Protein AF-A0A9X2XMS0-F1 (afdb_monomer)

pLDDT: mean 87.45, std 8.33, range [48.34, 95.62]

Structure (mmCIF, N/CA/C/O backbone):
data_AF-A0A9X2XMS0-F1
#
_entry.id   AF-A0A9X2XMS0-F1
#
loop_
_atom_site.group_PDB
_atom_site.id
_atom_site.type_symbol
_atom_site.label_atom_id
_atom_site.label_alt_id
_atom_site.label_comp_id
_atom_site.label_asym_id
_atom_site.label_entity_id
_atom_site.label_seq_id
_atom_site.pdbx_PDB_ins_code
_atom_site.Cartn_x
_atom_site.Cartn_y
_atom_site.Cartn_z
_atom_site.occupancy
_atom_site.B_iso_or_equiv
_atom_site.auth_seq_id
_atom_site.auth_comp_id
_atom_site.auth_asym_id
_atom_site.auth_atom_id
_atom_site.pdbx_PDB_model_num
ATOM 1 N N . MET A 1 1 ? -26.230 6.282 24.670 1.00 48.34 1 MET A N 1
ATOM 2 C CA . MET A 1 1 ? -25.052 5.905 23.852 1.00 48.34 1 MET A CA 1
ATOM 3 C C . MET A 1 1 ? -24.835 4.415 24.044 1.00 48.34 1 MET A C 1
ATOM 5 O O . MET A 1 1 ? -24.592 4.009 25.170 1.00 48.34 1 MET A O 1
ATOM 9 N N . THR A 1 2 ? -25.007 3.590 23.013 1.00 59.28 2 THR A N 1
ATOM 10 C CA . THR A 1 2 ? -24.763 2.143 23.118 1.00 59.28 2 THR A CA 1
ATOM 11 C C . THR A 1 2 ? -23.274 1.898 23.343 1.00 59.28 2 THR A C 1
ATOM 13 O O . THR A 1 2 ? -22.456 2.237 22.486 1.00 59.28 2 THR A O 1
ATOM 16 N N . VAL A 1 3 ? -22.920 1.346 24.502 1.00 75.50 3 VAL A N 1
ATOM 17 C CA . VAL A 1 3 ? -21.554 0.905 24.791 1.00 75.50 3 VAL A CA 1
ATOM 18 C C . VAL A 1 3 ? -2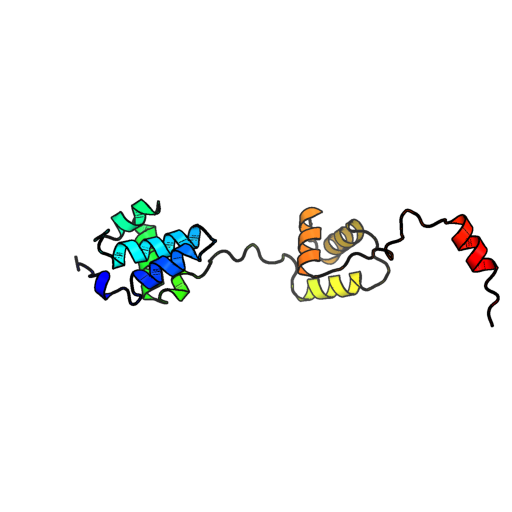1.310 -0.354 23.965 1.00 75.50 3 VAL A C 1
ATOM 20 O O . VAL A 1 3 ? -21.980 -1.365 24.154 1.00 75.50 3 VAL A O 1
ATOM 23 N N . ILE A 1 4 ? -20.411 -0.270 22.987 1.00 83.25 4 ILE A N 1
ATOM 24 C CA . ILE A 1 4 ? -20.037 -1.420 22.161 1.00 83.25 4 ILE A CA 1
ATOM 25 C C . ILE A 1 4 ? -19.011 -2.238 22.940 1.00 83.25 4 ILE A C 1
ATOM 27 O O . ILE A 1 4 ? -17.959 -1.719 23.307 1.00 83.25 4 ILE A O 1
ATOM 31 N N . ASP A 1 5 ? -19.298 -3.521 23.144 1.00 88.31 5 ASP A N 1
ATOM 32 C CA . ASP A 1 5 ? -18.325 -4.485 23.650 1.00 88.31 5 ASP A CA 1
ATOM 33 C C . ASP A 1 5 ? -17.389 -4.916 22.506 1.00 88.31 5 ASP A C 1
ATOM 35 O O . ASP A 1 5 ? -17.703 -5.802 21.703 1.00 88.31 5 ASP A O 1
ATOM 39 N N . TYR A 1 6 ? -16.233 -4.255 22.406 1.00 88.06 6 TYR A N 1
ATOM 40 C CA . TYR A 1 6 ? -15.234 -4.549 21.375 1.00 88.06 6 TYR A CA 1
ATOM 41 C C . TYR A 1 6 ? -14.602 -5.934 21.528 1.00 88.06 6 TYR A C 1
ATOM 43 O O . TYR A 1 6 ? -14.198 -6.523 20.522 1.00 88.06 6 TYR A O 1
ATOM 51 N N . HIS A 1 7 ? -14.561 -6.484 22.745 1.00 87.00 7 HIS A N 1
ATOM 52 C CA . HIS A 1 7 ? -14.034 -7.823 22.977 1.00 87.00 7 HIS A CA 1
ATOM 53 C C . HIS A 1 7 ? -14.898 -8.871 22.264 1.00 87.00 7 HIS A C 1
ATOM 55 O O . HIS A 1 7 ? -14.359 -9.792 21.649 1.00 87.00 7 HIS A O 1
ATOM 61 N N . LYS A 1 8 ? -16.228 -8.716 22.268 1.00 88.44 8 LYS A N 1
ATOM 62 C CA . LYS A 1 8 ? -17.144 -9.596 21.515 1.00 88.44 8 LYS A CA 1
ATOM 63 C C . LYS A 1 8 ? -17.263 -9.232 20.036 1.00 88.44 8 LYS A C 1
ATOM 65 O O . LYS A 1 8 ? -17.417 -10.119 19.202 1.00 88.44 8 LYS A O 1
ATOM 70 N N . ALA A 1 9 ? -17.204 -7.944 19.701 1.00 90.19 9 ALA A N 1
ATOM 71 C CA . ALA A 1 9 ? -17.407 -7.484 18.327 1.00 90.19 9 ALA A CA 1
ATOM 72 C C . ALA A 1 9 ? -16.243 -7.837 17.383 1.00 90.19 9 ALA A C 1
ATOM 74 O O . ALA A 1 9 ? -16.455 -7.991 16.179 1.00 90.19 9 ALA A O 1
ATOM 75 N N . ILE A 1 10 ? -15.020 -7.955 17.909 1.00 92.75 10 ILE A N 1
ATOM 76 C CA . ILE A 1 10 ? -13.841 -8.341 17.128 1.00 92.75 10 ILE A CA 1
ATOM 77 C C . ILE A 1 10 ? -13.730 -9.867 17.101 1.00 92.75 10 ILE A C 1
ATOM 79 O O . ILE A 1 10 ? -13.577 -10.512 18.140 1.00 92.75 10 ILE A O 1
ATOM 83 N N . ARG A 1 11 ? -13.796 -10.440 15.898 1.00 92.75 11 ARG A N 1
ATOM 84 C CA . ARG A 1 11 ? -13.822 -11.894 15.668 1.00 92.75 11 ARG A CA 1
ATOM 85 C C . ARG A 1 11 ? -12.478 -12.552 15.951 1.00 92.75 11 ARG A C 1
ATOM 87 O O . ARG A 1 11 ? -12.426 -13.661 16.470 1.00 92.75 11 ARG A O 1
ATOM 94 N N . GLU A 1 12 ? -11.396 -11.877 15.594 1.00 93.12 12 GLU A N 1
ATOM 95 C CA . GLU A 1 12 ? -10.047 -12.405 15.707 1.00 93.12 12 GLU A CA 1
ATOM 96 C C . GLU A 1 12 ? -9.571 -12.428 17.167 1.00 93.12 12 GLU A C 1
ATOM 98 O O . GLU A 1 12 ? -9.886 -11.545 17.972 1.00 93.12 12 GLU A O 1
ATOM 103 N N . ALA A 1 13 ? -8.789 -13.451 17.513 1.00 93.38 13 ALA A N 1
ATOM 104 C CA . ALA A 1 13 ? -8.150 -13.545 18.817 1.00 93.38 13 ALA A CA 1
ATOM 105 C C . ALA A 1 13 ? -7.003 -12.530 18.938 1.00 93.38 13 ALA A C 1
ATOM 107 O O . ALA A 1 13 ? -6.332 -12.201 17.957 1.00 93.38 13 ALA A O 1
ATOM 108 N N . GLU A 1 14 ? -6.722 -12.081 20.163 1.00 92.94 14 GLU A N 1
ATOM 109 C CA . GLU A 1 14 ? -5.641 -11.125 20.428 1.00 92.94 14 GLU A CA 1
ATOM 110 C C . GLU A 1 14 ? -4.274 -11.637 19.943 1.00 92.94 14 GLU A C 1
ATOM 112 O O . GLU A 1 14 ? -3.524 -10.888 19.316 1.00 92.94 14 GLU A O 1
ATOM 117 N N . LYS A 1 15 ? -3.978 -12.927 20.167 1.00 93.88 15 LYS A N 1
ATOM 118 C CA . LYS A 1 15 ? -2.731 -13.568 19.717 1.00 93.88 15 LYS A CA 1
ATOM 119 C C . LYS A 1 15 ? -2.563 -13.485 18.199 1.00 93.88 15 LYS A C 1
ATOM 121 O O . LYS A 1 15 ? -1.518 -13.053 17.723 1.00 93.88 15 LYS A O 1
ATOM 126 N N . THR A 1 16 ? -3.622 -13.791 17.451 1.00 93.44 16 THR A N 1
ATOM 127 C CA . THR A 1 16 ? -3.623 -13.708 15.985 1.00 93.44 16 THR A CA 1
ATOM 128 C C . THR A 1 16 ? -3.387 -12.277 15.506 1.00 93.44 16 THR A C 1
ATOM 130 O O . THR A 1 16 ? -2.640 -12.056 14.556 1.00 93.44 16 THR A O 1
ATOM 133 N N . LEU A 1 17 ? -3.983 -11.278 16.167 1.00 93.94 17 LEU A N 1
ATOM 134 C CA . LEU A 1 17 ? -3.740 -9.871 15.835 1.00 93.94 17 LEU A CA 1
ATOM 135 C C . LEU A 1 17 ? -2.284 -9.466 16.115 1.00 93.94 17 LEU A C 1
ATOM 137 O O . LEU A 1 17 ? -1.696 -8.743 15.315 1.00 93.94 17 LEU A O 1
ATOM 141 N N . LEU A 1 18 ? -1.679 -9.954 17.201 1.00 94.94 18 LEU A N 1
ATOM 142 C CA . LEU A 1 18 ? -0.279 -9.674 17.532 1.00 94.94 18 LEU A CA 1
ATOM 143 C C . LEU A 1 18 ? 0.698 -10.279 16.511 1.00 94.94 18 LEU A C 1
ATOM 145 O O . LEU A 1 18 ? 1.645 -9.610 16.099 1.00 94.94 18 LEU A O 1
ATOM 149 N N . GLU A 1 19 ? 0.470 -11.520 16.085 1.00 95.06 19 GLU A N 1
ATOM 150 C CA . GLU A 1 19 ? 1.275 -12.182 15.048 1.00 95.06 19 GLU A CA 1
ATOM 151 C C . GLU A 1 19 ? 1.202 -11.410 13.726 1.00 95.06 19 GLU A C 1
ATOM 153 O O . GLU A 1 19 ? 2.230 -11.016 13.171 1.00 95.06 19 GLU A O 1
ATOM 158 N N . ARG A 1 20 ? -0.015 -11.068 13.285 1.00 93.75 20 ARG A N 1
ATOM 159 C CA . ARG A 1 20 ? -0.237 -10.273 12.068 1.00 93.75 20 ARG A CA 1
ATOM 160 C C . ARG A 1 20 ? 0.404 -8.888 12.144 1.00 93.75 20 ARG A C 1
ATOM 162 O O . ARG A 1 20 ? 0.896 -8.386 11.135 1.00 93.75 20 ARG A O 1
ATOM 169 N N . GLU A 1 21 ? 0.395 -8.253 13.316 1.00 94.50 21 GLU A N 1
ATOM 170 C CA . GLU A 1 21 ? 1.061 -6.965 13.537 1.00 94.50 21 GLU A CA 1
ATOM 171 C C . GLU A 1 21 ? 2.579 -7.083 13.329 1.00 94.50 21 GLU A C 1
ATOM 173 O O . GLU A 1 21 ? 3.173 -6.231 12.664 1.00 94.50 21 GLU A O 1
ATOM 178 N N . ARG A 1 22 ? 3.198 -8.152 13.849 1.00 94.38 22 ARG A N 1
ATOM 179 C CA . ARG A 1 22 ? 4.643 -8.411 13.726 1.00 94.38 22 ARG A CA 1
ATOM 180 C C . ARG A 1 22 ? 5.064 -8.726 12.291 1.00 94.38 22 ARG A C 1
ATOM 182 O O . ARG A 1 22 ? 6.102 -8.243 11.848 1.00 94.38 22 ARG A O 1
ATOM 189 N N . GLU A 1 23 ? 4.251 -9.480 11.556 1.00 94.56 23 GLU A N 1
ATOM 190 C CA . GLU A 1 23 ? 4.498 -9.816 10.145 1.00 94.56 23 GLU A CA 1
ATOM 191 C C . GLU A 1 23 ? 4.351 -8.609 9.205 1.00 94.56 23 GLU A C 1
ATOM 193 O O . GLU A 1 23 ? 4.928 -8.568 8.114 1.00 94.56 23 GLU A O 1
ATOM 198 N N . GLN A 1 24 ? 3.558 -7.608 9.594 1.00 93.75 24 GLN A N 1
ATOM 199 C CA . GLN A 1 24 ? 3.204 -6.511 8.706 1.00 93.75 24 GLN A CA 1
ATOM 200 C C . GLN A 1 24 ? 4.347 -5.499 8.552 1.00 93.75 24 GLN A C 1
ATOM 202 O O . GLN A 1 24 ? 4.615 -4.680 9.433 1.00 93.75 24 GLN A O 1
ATOM 207 N N . SER A 1 25 ? 4.970 -5.464 7.374 1.00 92.19 25 SER A N 1
ATOM 208 C CA . SER A 1 25 ? 6.050 -4.519 7.050 1.00 92.19 25 SER A CA 1
ATOM 209 C C . SER A 1 25 ? 5.567 -3.076 6.869 1.00 92.19 25 SER A C 1
ATOM 211 O O . SER A 1 25 ? 6.300 -2.134 7.168 1.00 92.19 25 SER A O 1
ATOM 213 N N . LYS A 1 26 ? 4.326 -2.869 6.412 1.00 91.88 26 LYS A N 1
ATOM 214 C CA . LYS A 1 26 ? 3.785 -1.525 6.168 1.00 91.88 26 LYS A CA 1
ATOM 215 C C . LYS A 1 26 ? 3.270 -0.904 7.465 1.00 91.88 26 LYS A C 1
ATOM 217 O O . LYS A 1 26 ? 2.222 -1.324 7.951 1.00 91.88 26 LYS A O 1
ATOM 222 N N . ALA A 1 27 ? 3.931 0.153 7.947 1.00 91.94 27 ALA A N 1
ATOM 223 C CA . ALA A 1 27 ? 3.548 0.886 9.163 1.00 91.94 27 ALA A CA 1
ATOM 224 C C . ALA A 1 27 ? 2.047 1.228 9.207 1.00 91.94 27 ALA A C 1
ATOM 226 O O . ALA A 1 27 ? 1.352 0.853 10.140 1.00 91.94 27 ALA A O 1
ATOM 227 N N . PHE A 1 28 ? 1.510 1.781 8.115 1.00 91.31 28 PHE A N 1
ATOM 228 C CA . PHE A 1 28 ? 0.086 2.110 8.008 1.00 91.31 28 PHE A CA 1
ATOM 229 C C . PHE A 1 28 ? -0.860 0.924 8.258 1.00 91.31 28 PHE A C 1
ATOM 231 O O . PHE A 1 28 ? -1.910 1.087 8.869 1.00 91.31 28 PHE A O 1
ATOM 238 N N . LEU A 1 29 ? -0.526 -0.272 7.762 1.00 94.19 29 LEU A N 1
ATOM 239 C CA . LEU A 1 29 ? -1.350 -1.463 7.988 1.00 94.19 29 LEU A CA 1
ATOM 240 C C . LEU A 1 29 ? -1.117 -2.033 9.389 1.00 94.19 29 LEU A C 1
ATOM 242 O O . LEU A 1 29 ? -2.060 -2.513 10.011 1.00 94.19 29 LEU A O 1
ATOM 246 N N . ARG A 1 30 ? 0.115 -1.936 9.895 1.00 95.25 30 ARG A N 1
ATOM 247 C CA . ARG A 1 30 ? 0.486 -2.347 11.251 1.00 95.25 30 ARG A CA 1
ATOM 248 C C . ARG A 1 30 ? -0.309 -1.576 12.300 1.00 95.25 30 ARG A C 1
ATOM 250 O O . ARG A 1 30 ? -0.911 -2.196 13.169 1.00 95.25 30 ARG A O 1
ATOM 257 N N . ASP A 1 31 ? -0.406 -0.258 12.156 1.00 94.50 31 ASP A N 1
ATOM 258 C CA . ASP A 1 31 ? -1.161 0.605 13.068 1.00 94.50 31 ASP A CA 1
ATOM 259 C C . ASP A 1 31 ? -2.647 0.236 13.107 1.00 94.50 31 ASP A C 1
ATOM 261 O O . ASP A 1 31 ? -3.265 0.211 14.169 1.00 94.50 31 ASP A O 1
ATOM 265 N N . ARG A 1 32 ? -3.228 -0.140 11.962 1.00 94.81 32 ARG A N 1
ATOM 266 C CA . ARG A 1 32 ? -4.620 -0.608 11.908 1.00 94.81 32 ARG A CA 1
ATOM 267 C C . ARG A 1 32 ? -4.828 -1.931 12.646 1.00 94.81 32 ARG A C 1
ATOM 269 O O . ARG A 1 32 ? -5.847 -2.094 13.312 1.00 94.81 32 ARG A O 1
ATOM 276 N N . ILE A 1 33 ? -3.883 -2.866 12.544 1.00 95.62 33 ILE A N 1
ATOM 277 C CA . ILE A 1 33 ? -3.934 -4.125 13.305 1.00 95.62 33 ILE A CA 1
ATOM 278 C C . ILE A 1 33 ? -3.794 -3.830 14.798 1.00 95.62 33 ILE A C 1
ATOM 280 O O . ILE A 1 33 ? -4.591 -4.316 15.600 1.00 95.62 33 ILE A O 1
ATOM 284 N N . ARG A 1 34 ? -2.831 -2.974 15.161 1.00 95.12 34 ARG A N 1
ATOM 285 C CA . ARG A 1 34 ? -2.606 -2.533 16.539 1.00 95.12 34 ARG A CA 1
ATOM 286 C C . ARG A 1 34 ? -3.862 -1.899 17.134 1.00 95.12 34 ARG A C 1
ATOM 288 O O . ARG A 1 34 ? -4.219 -2.218 18.260 1.00 95.12 34 ARG A O 1
ATOM 295 N N . PHE A 1 35 ? -4.574 -1.074 16.366 1.00 95.50 35 PHE A N 1
ATOM 296 C CA . PHE A 1 35 ? -5.857 -0.493 16.763 1.00 95.50 35 PHE A CA 1
ATOM 297 C C . PHE A 1 35 ? -6.897 -1.553 17.144 1.00 95.50 35 PHE A C 1
ATOM 299 O O . PHE A 1 35 ? -7.493 -1.453 18.213 1.00 95.50 35 PHE A O 1
ATOM 306 N N . LEU A 1 36 ? -7.085 -2.595 16.325 1.00 95.25 36 LEU A N 1
ATOM 307 C CA . LEU A 1 36 ? -7.989 -3.695 16.681 1.00 95.25 36 LEU A CA 1
ATOM 308 C C . LEU A 1 36 ? -7.501 -4.463 17.905 1.00 95.25 36 LEU A C 1
ATOM 310 O O . LEU A 1 36 ? -8.307 -4.803 18.764 1.00 95.25 36 LEU A O 1
ATOM 314 N N . ARG A 1 37 ? -6.194 -4.723 18.004 1.00 95.56 37 ARG A N 1
ATOM 315 C CA . ARG A 1 37 ? -5.626 -5.454 19.138 1.00 95.56 37 ARG A CA 1
ATOM 316 C C . ARG A 1 37 ? -5.869 -4.721 20.456 1.00 95.56 37 ARG A C 1
ATOM 318 O O . ARG A 1 37 ? -6.273 -5.361 21.416 1.00 95.56 37 ARG A O 1
ATOM 325 N N . LEU A 1 38 ? -5.687 -3.399 20.478 1.00 94.50 38 LEU A N 1
ATOM 326 C CA . LEU A 1 38 ? -5.936 -2.543 21.648 1.00 94.50 38 LEU A CA 1
ATOM 327 C C . LEU A 1 38 ? -7.408 -2.543 22.087 1.00 94.50 38 LEU A C 1
ATOM 329 O O . LEU A 1 38 ? -7.696 -2.471 23.280 1.00 94.50 38 LEU A O 1
ATOM 333 N N . LEU A 1 39 ? -8.334 -2.622 21.128 1.00 93.69 39 LEU A N 1
ATOM 334 C CA . LEU A 1 39 ? -9.768 -2.732 21.403 1.00 93.69 39 LEU A CA 1
ATOM 335 C C . LEU A 1 39 ? -10.148 -4.144 21.874 1.00 93.69 39 LEU A C 1
ATOM 337 O O . LEU A 1 39 ? -10.948 -4.290 22.794 1.00 93.69 39 LEU A O 1
ATOM 341 N N . LYS A 1 40 ? -9.564 -5.185 21.266 1.00 94.12 40 LYS A N 1
ATOM 342 C CA . LYS A 1 40 ? -9.821 -6.592 21.605 1.00 94.12 40 LYS A CA 1
ATOM 343 C C . LYS A 1 40 ? -9.302 -6.941 22.996 1.00 94.12 40 LYS A C 1
ATOM 345 O O . LYS A 1 40 ? -10.003 -7.625 23.728 1.00 94.12 40 LYS A O 1
ATOM 350 N N . SER A 1 41 ? -8.108 -6.471 23.355 1.00 91.88 41 SER A N 1
ATOM 351 C CA . SER A 1 41 ? -7.484 -6.735 24.657 1.00 91.88 41 SER A CA 1
ATOM 352 C C . SER A 1 41 ? -8.124 -5.959 25.811 1.00 91.88 41 SER A C 1
ATOM 354 O O . SER A 1 41 ? -7.754 -6.155 26.964 1.00 91.88 41 SER A O 1
ATOM 356 N N . GLY A 1 42 ? -9.047 -5.036 25.519 1.00 89.38 42 GLY A N 1
ATOM 357 C CA . GLY A 1 42 ? -9.670 -4.172 26.521 1.00 89.38 42 GLY A CA 1
ATOM 358 C C . GLY A 1 42 ? -8.760 -3.058 27.050 1.00 89.38 42 GLY A C 1
ATOM 359 O O . GLY A 1 42 ? -9.218 -2.243 27.846 1.00 89.38 42 GLY A O 1
ATOM 360 N N . GLN A 1 43 ? -7.509 -2.954 26.578 1.00 88.00 43 GLN A N 1
ATOM 361 C CA . GLN A 1 43 ? -6.590 -1.865 26.951 1.00 88.00 43 GLN A CA 1
ATOM 362 C C . GLN A 1 43 ? -7.161 -0.483 26.610 1.00 88.00 43 GLN A C 1
ATOM 364 O O . GLN A 1 43 ? -6.836 0.509 27.258 1.00 88.00 43 GLN A O 1
ATOM 369 N N . CYS A 1 44 ? -8.001 -0.406 25.577 1.00 89.12 44 CYS A N 1
ATOM 370 C CA . CYS A 1 44 ? -8.735 0.795 25.209 1.00 89.12 44 CYS A CA 1
ATOM 371 C C . CYS A 1 44 ? -10.237 0.489 25.129 1.00 89.12 44 CYS A C 1
ATOM 373 O O . CYS A 1 44 ? -10.680 -0.076 24.127 1.00 89.12 44 CYS A O 1
ATOM 375 N N . PRO A 1 45 ? -11.052 0.908 26.114 1.00 85.56 45 PRO A N 1
ATOM 376 C CA . PRO A 1 45 ? -12.506 0.734 26.062 1.00 85.56 45 PRO A CA 1
ATOM 377 C C . PRO A 1 45 ? -13.196 1.620 25.012 1.00 85.56 45 PRO A C 1
ATOM 379 O O . PRO A 1 45 ? -14.367 1.412 24.701 1.00 85.56 45 PRO A O 1
ATOM 382 N N . ALA A 1 46 ? -12.504 2.622 24.454 1.00 90.19 46 ALA A N 1
ATOM 383 C CA . ALA A 1 46 ? -13.079 3.566 23.499 1.00 90.19 46 ALA A CA 1
ATOM 384 C C . ALA A 1 46 ? -12.248 3.716 22.215 1.00 90.19 46 ALA A C 1
ATOM 386 O O . ALA A 1 46 ? -11.022 3.838 22.254 1.00 90.19 46 ALA A O 1
ATOM 387 N N . LEU A 1 47 ? -12.939 3.870 21.074 1.00 92.06 47 LEU A N 1
ATOM 388 C CA . LEU A 1 47 ? -12.320 4.145 19.763 1.00 92.06 47 LEU A CA 1
ATOM 389 C C . LEU A 1 47 ? -11.400 5.368 19.789 1.00 92.06 47 LEU A C 1
ATOM 391 O O . LEU A 1 47 ? -10.381 5.382 19.106 1.00 92.06 47 LEU A O 1
ATOM 395 N N . LYS A 1 48 ? -11.759 6.398 20.568 1.00 92.25 48 LYS A N 1
ATOM 396 C CA . LYS A 1 48 ? -10.954 7.619 20.705 1.00 92.25 48 LYS A CA 1
ATOM 397 C C . LYS A 1 48 ? -9.571 7.309 21.279 1.00 92.25 48 LYS A C 1
ATOM 399 O O . LYS A 1 48 ? -8.585 7.795 20.743 1.00 92.25 48 LYS A O 1
ATOM 404 N N . GLN A 1 49 ? -9.517 6.494 22.331 1.00 92.56 49 GLN A N 1
ATOM 405 C CA . GLN A 1 49 ? -8.275 6.145 23.021 1.00 92.56 49 GLN A CA 1
ATOM 406 C C . GLN A 1 49 ? -7.396 5.258 22.136 1.00 92.56 49 GLN A C 1
ATOM 408 O O . GLN A 1 49 ? -6.232 5.583 21.910 1.00 92.56 49 GLN A O 1
ATOM 413 N N . ALA A 1 50 ? -7.978 4.211 21.538 1.00 93.50 50 ALA A N 1
ATOM 414 C CA . ALA A 1 50 ? -7.255 3.341 20.609 1.00 93.50 50 ALA A CA 1
ATOM 415 C C . ALA A 1 50 ? -6.709 4.124 19.403 1.00 93.50 50 ALA A C 1
ATOM 417 O O . ALA A 1 50 ? -5.580 3.903 18.974 1.00 93.50 50 ALA A O 1
ATOM 418 N N . GLY A 1 51 ? -7.491 5.074 18.881 1.00 93.25 51 GLY A N 1
ATOM 419 C CA . GLY A 1 51 ? -7.086 5.961 17.795 1.00 93.25 51 GLY A CA 1
ATOM 420 C C . GLY A 1 51 ? -5.936 6.890 18.162 1.00 93.25 51 GLY A C 1
ATOM 421 O O . GLY A 1 51 ? -4.985 7.013 17.397 1.00 93.25 51 GLY A O 1
ATOM 422 N N . GLN A 1 52 ? -5.982 7.512 19.341 1.00 94.00 52 GLN A N 1
ATOM 423 C CA . GLN A 1 52 ? -4.929 8.418 19.806 1.00 94.00 52 GLN A CA 1
ATOM 424 C C . GLN A 1 52 ? -3.565 7.722 19.913 1.00 94.00 52 GLN A C 1
ATOM 426 O O . GLN A 1 52 ? -2.558 8.316 19.532 1.00 94.00 52 GLN A O 1
ATOM 431 N N . LEU A 1 53 ? -3.534 6.452 20.334 1.00 93.44 53 LEU A N 1
ATOM 432 C CA . LEU A 1 53 ? -2.302 5.653 20.414 1.00 93.44 53 LEU A CA 1
ATOM 433 C C . LEU A 1 53 ? -1.651 5.373 19.052 1.00 93.44 53 LEU A C 1
ATOM 435 O O . LEU A 1 53 ? -0.452 5.107 18.996 1.00 93.44 53 LEU A O 1
ATOM 439 N N . ILE A 1 54 ? -2.423 5.445 17.968 1.00 92.75 54 ILE A N 1
ATOM 440 C CA . ILE A 1 54 ? -1.932 5.336 16.587 1.00 92.75 54 ILE A CA 1
ATOM 441 C C . ILE A 1 54 ? -2.026 6.672 15.831 1.00 92.75 54 ILE A C 1
ATOM 443 O O . ILE A 1 54 ? -2.091 6.701 14.604 1.00 92.75 54 ILE A O 1
ATOM 447 N N . SER A 1 55 ? -2.083 7.787 16.567 1.00 92.88 55 SER A N 1
ATOM 448 C CA . SER A 1 55 ? -2.128 9.152 16.025 1.00 92.88 55 SER A CA 1
ATOM 449 C C . SER A 1 55 ? -3.303 9.430 15.069 1.00 92.88 55 SER A C 1
ATOM 451 O O . SER A 1 55 ? -3.207 10.262 14.166 1.00 92.88 55 SER A O 1
ATOM 453 N N . LEU A 1 56 ? -4.445 8.765 15.270 1.00 92.56 56 LEU A N 1
ATOM 454 C CA . LEU A 1 56 ? -5.687 9.014 14.539 1.00 92.56 56 LEU A CA 1
ATOM 455 C C . LEU A 1 56 ? -6.662 9.890 15.331 1.00 92.56 56 LEU A C 1
ATOM 457 O O . LEU A 1 56 ? -6.836 9.761 16.541 1.00 92.56 56 LEU A O 1
ATOM 461 N N . SER A 1 57 ? -7.393 10.739 14.606 1.00 94.38 57 SER A N 1
ATOM 462 C CA . SER A 1 57 ? -8.543 11.459 15.157 1.00 94.38 57 SER A CA 1
ATOM 463 C C . SER A 1 57 ? -9.7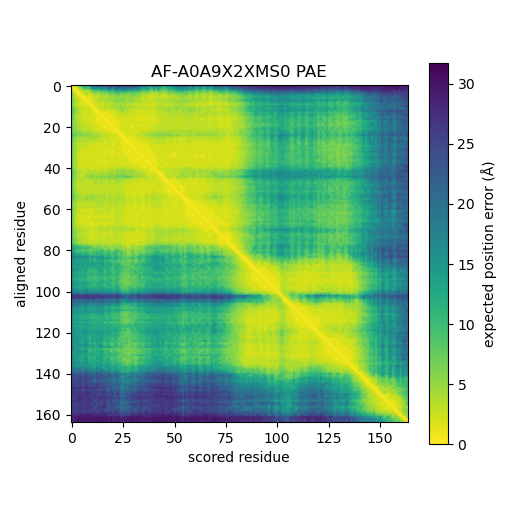20 10.514 15.435 1.00 94.38 57 SER A C 1
ATOM 465 O O . SER A 1 57 ? -9.811 9.411 14.882 1.00 94.38 57 SER A O 1
ATOM 467 N N . LEU A 1 58 ? -10.685 10.968 16.243 1.00 93.56 58 LEU A N 1
ATOM 468 C CA . LEU A 1 58 ? -11.913 10.212 16.515 1.00 93.56 58 LEU A CA 1
ATOM 469 C C . LEU A 1 58 ? -12.654 9.839 15.222 1.00 93.56 58 LEU A C 1
ATOM 471 O O . LEU A 1 58 ? -13.040 8.687 15.039 1.00 93.56 58 LEU A O 1
ATOM 475 N N . ARG A 1 59 ? -12.796 10.792 14.291 1.00 94.69 59 ARG A N 1
ATOM 476 C CA . ARG A 1 59 ? -13.487 10.567 13.013 1.00 94.69 59 ARG A CA 1
ATOM 477 C C . ARG A 1 59 ? -12.778 9.511 12.164 1.00 94.69 59 ARG A C 1
ATOM 479 O O . ARG A 1 59 ? -13.436 8.666 11.562 1.00 94.69 59 ARG A O 1
ATOM 486 N N . SER A 1 60 ? -11.446 9.528 12.127 1.00 93.25 60 SER A N 1
ATOM 487 C CA . SER A 1 60 ? -10.661 8.504 11.426 1.00 93.25 60 SER A CA 1
ATOM 488 C C . SER A 1 60 ? -10.812 7.131 12.079 1.00 93.25 60 SER A C 1
ATOM 490 O O . SER A 1 60 ? -10.992 6.143 11.374 1.00 93.25 60 SER A O 1
ATOM 492 N N . SER A 1 61 ? -10.833 7.078 13.410 1.00 94.94 61 SER A N 1
ATOM 493 C CA . SER A 1 61 ? -11.017 5.843 14.185 1.00 94.94 61 SER A CA 1
ATOM 494 C C . SER A 1 61 ? -12.402 5.225 13.968 1.00 94.94 61 SER A C 1
ATOM 496 O O . SER A 1 61 ? -12.522 4.022 13.765 1.00 94.94 61 SER A O 1
ATOM 498 N N . GLN A 1 62 ? -13.452 6.049 13.910 1.00 94.56 62 GLN A N 1
ATOM 499 C CA . GLN A 1 62 ? -14.808 5.608 13.564 1.00 94.56 62 GLN A CA 1
ATOM 500 C C . GLN A 1 62 ? -14.893 5.066 12.132 1.00 94.56 62 GLN A C 1
ATOM 502 O O . GLN A 1 62 ? -15.515 4.033 11.898 1.00 94.56 62 GLN A O 1
ATOM 507 N N . ARG A 1 63 ? -14.249 5.733 11.162 1.00 94.06 63 ARG A N 1
ATOM 508 C CA . ARG A 1 63 ? -14.179 5.233 9.775 1.00 94.06 63 ARG A CA 1
ATOM 509 C C . ARG A 1 63 ? -13.435 3.904 9.700 1.00 94.06 63 ARG A C 1
ATOM 511 O O . ARG A 1 63 ? -13.851 3.025 8.953 1.00 94.06 63 ARG A O 1
ATOM 518 N N . LEU A 1 64 ? -12.364 3.763 10.478 1.00 93.94 64 LEU A N 1
ATOM 519 C CA . LEU A 1 64 ? -11.580 2.538 10.556 1.00 93.94 64 LEU A CA 1
ATOM 520 C C . LEU A 1 64 ? -12.399 1.382 11.147 1.00 93.94 64 LEU A C 1
ATOM 522 O O . LEU A 1 64 ? -12.416 0.292 10.580 1.00 93.94 64 LEU A O 1
ATOM 526 N N . TRP A 1 65 ? -13.144 1.646 12.222 1.00 95.00 65 TRP A N 1
ATOM 527 C CA . TRP A 1 65 ? -14.079 0.688 12.808 1.00 95.00 65 TRP A CA 1
ATOM 528 C C . TRP A 1 65 ? -15.181 0.279 11.827 1.00 95.00 65 TRP A C 1
ATOM 530 O O . TRP A 1 65 ? -15.415 -0.908 11.629 1.00 95.00 65 TRP A O 1
ATOM 540 N N . LYS A 1 66 ? -15.796 1.242 11.129 1.00 94.75 66 LYS A N 1
ATOM 541 C CA . LYS A 1 66 ? -16.810 0.962 10.101 1.00 94.75 66 LYS A CA 1
ATOM 542 C C . LYS A 1 66 ? -16.260 0.076 8.977 1.00 94.75 66 LYS A C 1
ATOM 544 O O . LYS A 1 66 ? -16.948 -0.837 8.535 1.00 94.75 66 LYS A O 1
ATOM 549 N N . LEU A 1 67 ? -15.022 0.317 8.538 1.00 94.19 67 LEU A N 1
ATOM 550 C CA . LEU A 1 67 ? -14.355 -0.504 7.523 1.00 94.19 67 LEU A CA 1
ATOM 551 C C . LEU A 1 67 ? -14.182 -1.956 7.995 1.00 94.19 67 LEU A C 1
ATOM 553 O O . LEU A 1 67 ? -14.454 -2.884 7.236 1.00 94.19 67 LEU A O 1
ATOM 557 N N . TYR A 1 68 ? -13.782 -2.148 9.255 1.00 94.94 68 TYR A N 1
ATOM 558 C CA . TYR A 1 68 ? -13.702 -3.476 9.861 1.00 94.94 68 TYR A CA 1
ATOM 559 C C . TYR A 1 68 ? -15.081 -4.142 9.972 1.00 94.94 68 TYR A C 1
ATOM 561 O O . TYR A 1 68 ? -15.228 -5.303 9.612 1.00 94.94 68 TYR A O 1
ATOM 569 N N . GLN A 1 69 ? -16.120 -3.417 10.393 1.00 94.00 69 GLN A N 1
ATOM 570 C CA . GLN A 1 69 ? -17.474 -3.977 10.469 1.00 94.00 69 GLN A CA 1
ATOM 571 C C . GLN A 1 69 ? -17.999 -4.449 9.103 1.00 94.00 69 GLN A C 1
ATOM 573 O O . GLN A 1 69 ? -18.736 -5.427 9.037 1.00 94.00 69 GLN A O 1
ATOM 578 N N . GLN A 1 70 ? -17.622 -3.769 8.017 1.00 93.81 70 GLN A N 1
ATOM 579 C CA . GLN A 1 70 ? -18.101 -4.074 6.666 1.00 93.81 70 GLN A CA 1
ATOM 580 C C . GLN A 1 70 ? -17.361 -5.233 5.990 1.00 93.81 70 GLN A C 1
ATOM 582 O O . GLN A 1 70 ? -17.967 -5.952 5.202 1.00 93.81 70 GLN A O 1
ATOM 587 N N . GLY A 1 71 ? -16.066 -5.414 6.256 1.00 90.75 71 GLY A N 1
ATOM 588 C CA . GLY A 1 71 ? -15.259 -6.408 5.534 1.00 90.75 71 GLY A CA 1
ATOM 589 C C . GLY A 1 71 ? -14.182 -7.097 6.367 1.00 90.75 71 GLY A C 1
ATOM 590 O O . GLY A 1 71 ? -13.237 -7.664 5.814 1.00 90.75 71 GLY A O 1
ATOM 591 N N . GLY A 1 72 ? -14.307 -7.035 7.692 1.00 93.94 72 GLY A N 1
ATOM 592 C CA . GLY A 1 72 ? -13.428 -7.686 8.655 1.00 93.94 72 GLY A CA 1
ATOM 593 C C . GLY A 1 72 ? -11.973 -7.239 8.553 1.00 93.94 72 GLY A C 1
ATOM 594 O O . GLY A 1 72 ? -11.644 -6.143 8.082 1.00 93.94 72 GLY A O 1
ATOM 595 N N . LEU A 1 73 ? -11.076 -8.127 8.983 1.00 92.31 73 LEU A N 1
ATOM 596 C CA . LEU A 1 73 ? -9.640 -7.885 8.925 1.00 92.31 73 LEU A CA 1
ATOM 597 C C . LEU A 1 73 ? -9.133 -7.708 7.484 1.00 92.31 73 LEU A C 1
ATOM 599 O O . LEU A 1 73 ? -8.263 -6.877 7.244 1.00 92.31 73 LEU A O 1
ATOM 603 N N . ALA A 1 74 ? -9.702 -8.419 6.506 1.00 91.75 74 ALA A N 1
ATOM 604 C CA . ALA A 1 74 ? -9.286 -8.312 5.106 1.00 91.75 74 ALA A CA 1
ATOM 605 C C . ALA A 1 74 ? -9.481 -6.891 4.546 1.00 91.75 74 ALA A C 1
ATOM 607 O O . ALA A 1 74 ? -8.556 -6.323 3.961 1.00 91.75 74 ALA A O 1
ATOM 608 N N . ALA A 1 75 ? -10.646 -6.277 4.780 1.00 91.88 75 ALA A N 1
ATOM 609 C CA . ALA A 1 75 ? -10.897 -4.898 4.362 1.00 91.88 75 ALA A CA 1
ATOM 610 C C . ALA A 1 75 ? -9.996 -3.899 5.097 1.00 91.88 75 ALA A C 1
ATOM 612 O O . ALA A 1 75 ? -9.505 -2.940 4.497 1.00 91.88 75 ALA A O 1
ATOM 613 N N . LEU A 1 76 ? -9.721 -4.148 6.378 1.00 91.19 76 LEU A N 1
ATOM 614 C CA . LEU A 1 76 ? -8.831 -3.311 7.173 1.00 91.19 76 LEU A CA 1
ATOM 615 C C . LEU A 1 76 ? -7.384 -3.334 6.652 1.00 91.19 76 LEU A C 1
ATOM 617 O O . LEU A 1 76 ? -6.703 -2.303 6.648 1.00 91.19 76 LEU A O 1
ATOM 621 N N . LEU A 1 77 ? -6.936 -4.498 6.181 1.00 91.44 77 LEU A N 1
ATOM 622 C CA . LEU A 1 77 ? -5.604 -4.712 5.620 1.00 91.44 77 LEU A CA 1
ATOM 623 C C . LEU A 1 77 ? -5.479 -4.307 4.148 1.00 91.44 77 LEU A C 1
ATOM 625 O O . LEU A 1 77 ? -4.371 -4.297 3.608 1.00 91.44 77 LEU A O 1
ATOM 629 N N . SER A 1 78 ? -6.580 -3.918 3.504 1.00 89.88 78 SER A N 1
ATOM 630 C CA . SER A 1 78 ? -6.537 -3.394 2.145 1.00 89.88 78 SER A CA 1
ATOM 631 C C . SER A 1 78 ? -5.773 -2.069 2.108 1.00 89.88 78 SER A C 1
ATOM 633 O O . SER A 1 78 ? -6.105 -1.101 2.805 1.00 89.88 78 SER A O 1
ATOM 635 N N . TYR A 1 79 ? -4.713 -2.032 1.297 1.00 84.75 79 TYR A N 1
ATOM 636 C CA . TYR A 1 79 ? -3.890 -0.845 1.110 1.00 84.75 79 TYR A CA 1
ATOM 637 C C . TYR A 1 79 ? -4.568 0.081 0.089 1.00 84.75 79 TYR A C 1
ATOM 639 O O . TYR A 1 79 ? -4.618 -0.267 -1.089 1.00 84.75 79 TYR A O 1
ATOM 647 N N . PRO A 1 80 ? -5.063 1.264 0.500 1.00 79.50 80 PRO A N 1
ATOM 648 C CA . PRO A 1 80 ? -5.941 2.081 -0.340 1.00 79.50 80 PRO A CA 1
ATOM 649 C C . PRO A 1 80 ? -5.206 2.819 -1.467 1.00 79.50 80 PRO A C 1
ATOM 651 O O . PRO A 1 80 ? -5.834 3.426 -2.331 1.00 79.50 80 PRO A O 1
ATOM 654 N N . TYR A 1 81 ? -3.871 2.840 -1.444 1.00 81.00 81 TYR A N 1
ATOM 655 C CA . TYR A 1 81 ? -3.088 3.632 -2.382 1.00 81.00 81 TYR A CA 1
ATOM 656 C C . TYR A 1 81 ? -2.612 2.778 -3.559 1.00 81.00 81 TYR A C 1
ATOM 658 O O . TYR A 1 81 ? -1.660 2.005 -3.449 1.00 81.00 81 TYR A O 1
ATOM 666 N N . HIS A 1 82 ? -3.257 2.967 -4.709 1.00 77.38 82 HIS A N 1
ATOM 667 C CA . HIS A 1 82 ? -2.940 2.269 -5.961 1.00 77.38 82 HIS A CA 1
ATOM 668 C C . HIS A 1 82 ? -2.010 3.074 -6.890 1.00 77.38 82 HIS A C 1
ATOM 670 O O . HIS A 1 82 ? -1.673 2.632 -7.989 1.00 77.38 82 HIS A O 1
ATOM 676 N N . GLY A 1 83 ? -1.538 4.241 -6.433 1.00 77.00 83 GLY A N 1
ATOM 677 C CA . GLY A 1 83 ? -0.746 5.172 -7.235 1.00 77.00 83 GLY A CA 1
ATOM 678 C C . GLY A 1 83 ? -1.552 5.826 -8.361 1.00 77.00 83 GLY A C 1
ATOM 679 O O . GLY A 1 83 ? -2.735 5.553 -8.555 1.00 77.00 83 GLY A O 1
ATOM 680 N N . LYS A 1 84 ? -0.909 6.724 -9.117 1.00 77.75 84 LYS A N 1
ATOM 681 C CA . LYS A 1 84 ? -1.549 7.346 -10.284 1.00 77.75 84 LYS A CA 1
ATOM 682 C C . LYS A 1 84 ? -1.660 6.338 -11.440 1.00 77.75 84 LYS A C 1
ATOM 684 O O . LYS A 1 84 ? -0.674 5.632 -11.716 1.00 77.75 84 LYS A O 1
ATOM 689 N N . PRO A 1 85 ? -2.808 6.297 -12.145 1.00 77.94 85 PRO A N 1
ATOM 690 C CA . PRO A 1 85 ? -2.960 5.467 -13.332 1.00 77.94 85 PRO A CA 1
ATOM 691 C C . PRO A 1 85 ? -1.941 5.863 -14.410 1.00 77.94 85 PRO A C 1
ATOM 693 O O . PRO A 1 85 ? -1.339 6.941 -14.375 1.00 77.94 85 PRO A O 1
ATOM 696 N N . CYS A 1 86 ? -1.693 4.954 -15.354 1.00 82.31 86 CYS A N 1
ATOM 697 C CA . CYS A 1 86 ? -0.879 5.286 -16.521 1.00 82.31 86 CYS A CA 1
ATOM 698 C C . CYS A 1 86 ? -1.546 6.432 -17.297 1.00 82.31 86 CYS A C 1
ATOM 700 O O . CYS A 1 86 ? -2.764 6.424 -17.438 1.00 82.31 86 CYS A O 1
ATOM 702 N N . ARG A 1 87 ? -0.766 7.398 -17.803 1.00 86.69 87 ARG A N 1
ATOM 703 C CA . ARG A 1 87 ? -1.321 8.467 -18.655 1.00 86.69 87 ARG A CA 1
ATOM 704 C C . ARG A 1 87 ? -1.660 7.973 -20.061 1.00 86.69 87 ARG A C 1
ATOM 706 O O . ARG A 1 87 ? -2.476 8.598 -20.717 1.00 86.69 87 ARG A O 1
ATOM 713 N N . LEU A 1 88 ? -1.034 6.880 -20.502 1.00 89.19 88 LEU A N 1
ATOM 714 C CA . LEU A 1 88 ? -1.372 6.220 -21.759 1.00 89.19 88 LEU A CA 1
ATOM 715 C C . LEU A 1 88 ? -2.553 5.276 -21.546 1.00 89.19 88 LEU A C 1
ATOM 717 O O . LEU A 1 88 ? -2.558 4.494 -20.587 1.00 89.19 88 LEU A O 1
ATOM 721 N N . SER A 1 89 ? -3.505 5.315 -22.476 1.00 90.62 89 SER A N 1
ATOM 722 C CA . SER A 1 89 ? -4.559 4.306 -22.579 1.00 90.62 89 SER A CA 1
ATOM 723 C C . SER A 1 89 ? -3.971 2.936 -22.951 1.00 90.62 89 SER A C 1
ATOM 725 O O . SER A 1 89 ? -2.796 2.811 -23.321 1.00 90.62 89 SER A O 1
ATOM 727 N N . LYS A 1 90 ? -4.782 1.875 -22.856 1.00 89.50 90 LYS A N 1
ATOM 728 C CA . LYS A 1 90 ? -4.358 0.525 -23.265 1.00 89.50 90 LYS A CA 1
ATOM 729 C C . LYS A 1 90 ? -3.973 0.485 -24.748 1.00 89.50 90 LYS A C 1
ATOM 731 O O . LYS A 1 90 ? -2.932 -0.072 -25.081 1.00 89.50 90 LYS A O 1
ATOM 736 N N . GLU A 1 91 ? -4.759 1.140 -25.596 1.00 91.75 91 GLU A N 1
ATOM 737 C CA . GLU A 1 91 ? -4.529 1.247 -27.042 1.00 91.75 91 GLU A CA 1
ATOM 738 C C . GLU A 1 91 ? -3.245 2.017 -27.358 1.00 91.75 91 GLU A C 1
ATOM 740 O O . GLU A 1 91 ? -2.389 1.524 -28.086 1.00 91.75 91 GLU A O 1
ATOM 745 N N . GLN A 1 92 ? -3.047 3.182 -26.735 1.00 91.94 92 GLN A N 1
ATOM 746 C CA . GLN A 1 92 ? -1.828 3.978 -26.918 1.00 91.94 92 GLN A CA 1
ATOM 747 C C . GLN A 1 92 ? -0.583 3.225 -26.432 1.00 91.94 92 GLN A C 1
ATOM 749 O O . GLN A 1 92 ? 0.498 3.340 -27.005 1.00 91.94 92 GLN A O 1
ATOM 754 N N . THR A 1 93 ? -0.731 2.417 -25.378 1.00 90.69 93 THR A N 1
ATOM 755 C CA . THR A 1 93 ? 0.345 1.552 -24.883 1.00 90.69 93 THR A CA 1
ATOM 756 C C . THR A 1 93 ? 0.683 0.446 -25.886 1.00 90.69 93 THR A C 1
ATOM 758 O O . THR A 1 93 ? 1.858 0.115 -26.021 1.00 90.69 93 THR A O 1
ATOM 761 N N . ALA A 1 94 ? -0.309 -0.126 -26.576 1.00 90.25 94 ALA A N 1
ATOM 762 C CA . ALA A 1 94 ? -0.087 -1.117 -27.629 1.00 90.25 94 ALA A CA 1
ATOM 763 C C . ALA A 1 94 ? 0.628 -0.490 -28.834 1.00 90.25 94 ALA A C 1
ATOM 765 O O . ALA A 1 94 ? 1.700 -0.955 -29.200 1.00 90.25 94 ALA A O 1
ATOM 766 N N . GLN A 1 95 ? 0.143 0.653 -29.325 1.00 91.00 95 GLN A N 1
ATOM 767 C CA . GLN A 1 95 ? 0.784 1.390 -30.422 1.00 91.00 95 GLN A CA 1
ATOM 768 C C . GLN A 1 95 ? 2.237 1.765 -30.101 1.00 91.00 95 GLN A C 1
ATOM 770 O O . GLN A 1 95 ? 3.127 1.617 -30.935 1.00 91.00 95 GLN A O 1
ATOM 775 N N . LEU A 1 96 ? 2.507 2.195 -28.863 1.00 90.81 96 LEU A N 1
ATOM 776 C CA . LEU A 1 96 ? 3.870 2.458 -28.412 1.00 90.81 96 LEU A CA 1
ATOM 777 C C . LEU A 1 96 ? 4.732 1.185 -28.396 1.00 90.81 96 LEU A C 1
ATOM 779 O O . LEU A 1 96 ? 5.916 1.264 -28.700 1.00 90.81 96 LEU A O 1
ATOM 783 N N . LYS A 1 97 ? 4.184 0.016 -28.040 1.00 89.25 97 LYS A N 1
ATOM 784 C CA . LYS A 1 97 ? 4.936 -1.250 -28.109 1.00 89.25 97 LYS A CA 1
ATOM 785 C C . LYS A 1 97 ? 5.265 -1.636 -29.543 1.00 89.25 97 LYS A C 1
ATOM 787 O O . LYS A 1 97 ? 6.392 -2.061 -29.783 1.00 89.25 97 LYS A O 1
ATOM 792 N N . ASP A 1 98 ? 4.324 -1.472 -30.462 1.00 89.12 98 ASP A N 1
ATOM 793 C CA . ASP A 1 98 ? 4.535 -1.790 -31.874 1.00 89.12 98 ASP A CA 1
ATOM 794 C C . ASP A 1 98 ? 5.617 -0.879 -32.458 1.00 89.12 98 ASP A C 1
ATOM 796 O O . ASP A 1 98 ? 6.587 -1.358 -33.041 1.00 89.12 98 ASP A O 1
ATOM 800 N N . TYR A 1 99 ? 5.535 0.422 -32.164 1.00 88.19 99 TYR A N 1
ATOM 801 C CA . TYR A 1 99 ? 6.563 1.397 -32.525 1.00 88.19 99 TYR A CA 1
ATOM 802 C C . TYR A 1 99 ? 7.947 1.049 -31.951 1.00 88.19 99 TYR A C 1
ATOM 804 O O . TYR A 1 99 ? 8.948 1.122 -32.653 1.00 88.19 99 TYR A O 1
ATOM 812 N N . LEU A 1 100 ? 8.024 0.623 -30.684 1.00 86.94 100 LEU A N 1
ATOM 813 C CA . LEU A 1 100 ? 9.287 0.203 -30.058 1.00 86.94 100 LEU A CA 1
ATOM 814 C C . LEU A 1 100 ? 9.837 -1.127 -30.597 1.00 86.94 100 LEU A C 1
ATOM 816 O O . LEU A 1 100 ? 11.024 -1.409 -30.417 1.00 86.94 100 LEU A O 1
ATOM 820 N N . SER A 1 101 ? 8.979 -1.956 -31.192 1.00 83.50 101 SER A N 1
ATOM 821 C CA . SER A 1 101 ? 9.364 -3.243 -31.781 1.00 83.50 101 SER A CA 1
ATOM 822 C C . SER A 1 101 ? 9.948 -3.072 -33.179 1.00 83.50 101 SER A C 1
ATOM 824 O O . SER A 1 101 ? 10.770 -3.879 -33.598 1.00 83.50 101 SER A O 1
ATOM 826 N N . GLN A 1 102 ? 9.571 -2.001 -33.878 1.00 81.75 102 GLN A N 1
ATOM 827 C CA . GLN A 1 102 ? 10.221 -1.595 -35.117 1.00 81.75 102 GLN A CA 1
ATOM 828 C C . GLN A 1 102 ? 11.655 -1.144 -34.801 1.00 81.75 102 GLN A C 1
ATOM 830 O O . GLN A 1 102 ? 11.909 -0.422 -33.834 1.00 81.75 102 GLN A O 1
ATOM 835 N N . ASP A 1 103 ? 12.632 -1.591 -35.592 1.00 64.56 103 ASP A N 1
ATOM 836 C CA . ASP A 1 103 ? 14.051 -1.459 -35.241 1.00 64.56 103 ASP A CA 1
ATOM 837 C C . ASP A 1 103 ? 14.614 -0.025 -35.233 1.00 64.56 103 ASP A C 1
ATOM 839 O O . ASP A 1 103 ? 15.776 0.177 -34.884 1.00 64.56 103 ASP A O 1
ATOM 843 N N . GLY A 1 104 ? 13.779 0.977 -35.513 1.00 67.38 104 GLY A N 1
ATOM 844 C CA . GLY A 1 104 ? 14.162 2.385 -35.599 1.00 67.38 104 GLY A CA 1
ATOM 845 C C . GLY A 1 104 ? 14.377 3.116 -34.270 1.00 67.38 104 GLY A C 1
ATOM 846 O O . GLY A 1 104 ? 14.925 4.209 -34.297 1.00 67.38 104 GLY A O 1
ATOM 847 N N . VAL A 1 105 ? 13.983 2.560 -33.115 1.00 76.50 105 VAL A N 1
ATOM 848 C CA . VAL A 1 105 ? 14.135 3.263 -31.823 1.00 76.50 105 VAL A CA 1
ATOM 849 C C . VAL A 1 105 ? 15.388 2.796 -31.083 1.00 76.50 105 VAL A C 1
ATOM 851 O O . VAL A 1 105 ? 15.433 1.685 -30.543 1.00 76.50 105 VAL A O 1
ATOM 854 N N . GLN A 1 106 ? 16.396 3.664 -31.017 1.00 73.88 106 GLN A N 1
ATOM 855 C CA . GLN A 1 106 ? 17.636 3.434 -30.270 1.00 73.88 106 GLN A CA 1
ATOM 856 C C . GLN A 1 106 ? 17.651 4.190 -28.941 1.00 73.88 106 GLN A C 1
ATOM 858 O O . GLN A 1 106 ? 18.190 3.695 -27.945 1.00 73.88 106 GLN A O 1
ATOM 863 N N . PHE A 1 107 ? 17.023 5.368 -28.890 1.00 82.19 107 PHE A N 1
ATOM 864 C CA . PHE A 1 107 ? 17.151 6.276 -27.759 1.00 82.19 107 PHE A CA 1
ATOM 865 C C . PHE A 1 107 ? 15.822 6.616 -27.085 1.00 82.19 107 PHE A C 1
ATOM 867 O O . PHE A 1 107 ? 14.749 6.694 -27.676 1.00 82.19 107 PHE A O 1
ATOM 874 N N . LEU A 1 108 ? 15.905 6.911 -25.785 1.00 84.69 108 LEU A N 1
ATOM 875 C CA . LEU A 1 108 ? 14.743 7.266 -24.968 1.00 84.69 108 LEU A CA 1
ATOM 876 C C . LEU A 1 108 ? 14.062 8.571 -25.427 1.00 84.69 108 LEU A C 1
ATOM 878 O O . LEU A 1 108 ? 12.866 8.745 -25.206 1.00 84.69 108 LEU A O 1
ATOM 882 N N . HIS A 1 109 ? 14.813 9.497 -26.033 1.00 85.81 109 HIS A N 1
ATOM 883 C CA . HIS A 1 109 ? 14.271 10.772 -26.505 1.00 85.81 109 HIS A CA 1
ATOM 884 C C . HIS A 1 109 ? 13.413 10.611 -27.770 1.00 85.81 109 HIS A C 1
ATOM 886 O O . HIS A 1 109 ? 12.434 11.335 -27.910 1.00 85.81 109 HIS A O 1
ATOM 892 N N . GLU A 1 110 ? 13.701 9.626 -28.624 1.00 88.50 110 GLU A N 1
ATOM 893 C CA . GLU A 1 110 ? 12.895 9.305 -29.811 1.00 88.50 110 GLU A CA 1
ATOM 894 C C . GLU A 1 110 ? 11.517 8.790 -29.395 1.00 88.50 110 GLU A C 1
ATOM 896 O O . GLU A 1 110 ? 10.489 9.259 -29.875 1.00 88.50 110 GLU A O 1
ATOM 901 N N . ALA A 1 111 ? 11.477 7.890 -28.409 1.00 88.81 111 ALA A N 1
ATOM 902 C CA . ALA A 1 111 ? 10.214 7.431 -27.846 1.00 88.81 111 ALA A CA 1
ATOM 903 C C . ALA A 1 111 ? 9.443 8.556 -27.139 1.00 88.81 111 ALA A C 1
ATOM 905 O O . ALA A 1 111 ? 8.215 8.586 -27.183 1.00 88.81 111 ALA A O 1
ATOM 906 N N . LYS A 1 112 ? 10.147 9.498 -26.495 1.00 91.31 112 LYS A N 1
ATOM 907 C CA . LYS A 1 112 ? 9.517 10.691 -25.917 1.00 91.31 112 LYS A CA 1
ATOM 908 C C . LYS A 1 112 ? 8.869 11.547 -27.011 1.00 91.31 112 LYS A C 1
ATOM 910 O O . LYS A 1 112 ? 7.707 11.911 -26.859 1.00 91.31 112 LYS A O 1
ATOM 915 N N . ALA A 1 113 ? 9.598 11.829 -28.091 1.00 91.12 113 ALA A N 1
ATOM 916 C CA . ALA A 1 113 ? 9.108 12.617 -29.217 1.00 91.12 113 ALA A CA 1
ATOM 917 C C . ALA A 1 113 ? 7.896 11.951 -29.882 1.00 91.12 113 ALA A C 1
ATOM 919 O O . ALA A 1 113 ? 6.892 12.618 -30.106 1.00 91.12 113 ALA A O 1
ATOM 920 N N . TYR A 1 114 ? 7.934 10.632 -30.087 1.00 91.31 114 TYR A N 1
ATOM 921 C CA . TYR A 1 114 ? 6.802 9.872 -30.619 1.00 91.31 114 TYR A CA 1
ATOM 922 C C . TYR A 1 114 ? 5.544 10.012 -29.750 1.00 91.31 114 TYR A C 1
ATOM 924 O O . TYR A 1 114 ? 4.466 10.308 -30.258 1.00 91.31 114 TYR A O 1
ATOM 932 N N . ILE A 1 115 ? 5.671 9.850 -28.427 1.00 92.31 115 ILE A N 1
ATOM 933 C CA . ILE A 1 115 ? 4.536 9.991 -27.500 1.00 92.31 115 ILE A CA 1
ATOM 934 C C . ILE A 1 115 ? 3.986 11.426 -27.519 1.00 92.31 115 ILE A C 1
ATOM 936 O O . ILE A 1 115 ? 2.770 11.622 -27.481 1.00 92.31 115 ILE A O 1
ATOM 940 N N . GLU A 1 116 ? 4.864 12.428 -27.580 1.00 94.06 116 GLU A N 1
ATOM 941 C CA . GLU A 1 116 ? 4.465 13.835 -27.638 1.00 94.06 116 GLU A CA 1
ATOM 942 C C . GLU A 1 116 ? 3.764 14.180 -28.958 1.00 94.06 116 GLU A C 1
ATOM 944 O O . GLU A 1 116 ? 2.719 14.822 -28.923 1.00 94.06 116 GLU A O 1
ATOM 949 N N . GLN A 1 117 ? 4.273 13.706 -30.096 1.00 92.38 117 GLN A N 1
ATOM 950 C CA . GLN A 1 117 ? 3.702 13.967 -31.421 1.00 92.38 117 GLN A CA 1
ATOM 951 C C . GLN A 1 117 ? 2.405 13.191 -31.672 1.00 92.38 117 GLN A C 1
ATOM 953 O O . GLN A 1 117 ? 1.438 13.754 -32.178 1.00 92.38 117 GLN A O 1
ATOM 958 N N . ARG A 1 118 ? 2.360 11.901 -31.317 1.00 92.44 118 ARG A N 1
ATOM 959 C CA . ARG A 1 118 ? 1.220 11.026 -31.628 1.00 92.44 118 ARG A CA 1
ATOM 960 C C . ARG A 1 118 ? 0.074 11.158 -30.631 1.00 92.44 118 ARG A C 1
ATOM 962 O O . ARG A 1 118 ? -1.080 11.007 -31.019 1.00 92.44 118 ARG A O 1
ATOM 969 N N . PHE A 1 119 ? 0.380 11.404 -29.356 1.00 92.19 119 PHE A N 1
ATOM 970 C CA . PHE A 1 119 ? -0.615 11.397 -28.277 1.00 92.19 119 PHE A CA 1
ATOM 971 C C . PHE A 1 119 ? -0.753 12.739 -27.549 1.00 92.19 119 PHE A C 1
ATOM 973 O O . PHE A 1 119 ? -1.611 12.857 -26.678 1.00 92.19 119 PHE A O 1
ATOM 980 N N . GLY A 1 120 ? 0.094 13.736 -27.837 1.00 91.75 120 GLY A N 1
ATOM 981 C CA . GLY A 1 120 ? 0.073 15.030 -27.140 1.00 91.75 120 GLY A CA 1
ATOM 982 C C . GLY A 1 120 ? 0.508 14.954 -25.669 1.00 91.75 120 GLY A C 1
ATOM 983 O O . GLY A 1 120 ? 0.275 15.881 -24.891 1.00 91.75 120 GLY A O 1
ATOM 984 N N . LEU A 1 121 ? 1.124 13.846 -25.240 1.00 91.12 121 LEU A N 1
ATOM 985 C CA . LEU A 1 121 ? 1.443 13.587 -23.836 1.00 91.12 121 LEU A CA 1
ATOM 986 C C . LEU A 1 121 ? 2.915 13.870 -23.527 1.00 91.12 121 LEU A C 1
ATOM 988 O O . LEU A 1 121 ? 3.804 13.110 -23.893 1.00 91.12 121 LEU A O 1
ATOM 992 N N . ARG A 1 122 ? 3.181 14.913 -22.738 1.00 91.38 122 ARG A N 1
ATOM 993 C CA . ARG A 1 122 ? 4.550 15.229 -22.297 1.00 91.38 122 ARG A CA 1
ATOM 994 C C . ARG A 1 122 ? 5.004 14.346 -21.142 1.00 91.38 122 ARG A C 1
ATOM 996 O O . ARG A 1 122 ? 4.413 14.390 -20.058 1.00 91.38 122 ARG A O 1
ATOM 1003 N N . TYR A 1 123 ? 6.082 13.593 -21.340 1.00 90.12 123 TYR A N 1
ATOM 1004 C CA . TYR A 1 123 ? 6.717 12.777 -20.302 1.00 90.12 123 TYR A CA 1
ATOM 1005 C C . TYR A 1 123 ? 8.082 13.339 -19.898 1.00 90.12 123 TYR A C 1
ATOM 1007 O O . TYR A 1 123 ? 8.908 13.698 -20.735 1.00 90.12 123 TYR A O 1
ATOM 1015 N N . SER A 1 124 ? 8.368 13.347 -18.594 1.00 90.81 124 SER A N 1
ATOM 1016 C CA . SER A 1 124 ? 9.741 13.540 -18.119 1.00 90.81 124 SER A CA 1
ATOM 1017 C C . SER A 1 124 ? 10.577 12.285 -18.391 1.00 90.81 124 SER A C 1
ATOM 1019 O O . SER A 1 124 ? 10.044 11.175 -18.454 1.00 90.81 124 SER A O 1
ATOM 1021 N N . ARG A 1 125 ? 11.906 12.428 -18.474 1.00 89.19 125 ARG A N 1
ATOM 1022 C CA . ARG A 1 125 ? 12.834 11.294 -18.650 1.00 89.19 125 ARG A CA 1
ATOM 1023 C C . ARG A 1 125 ? 12.626 10.200 -17.593 1.00 89.19 125 ARG A C 1
ATOM 1025 O O . ARG A 1 125 ? 12.581 9.016 -17.920 1.00 89.19 125 ARG A O 1
ATOM 1032 N N . SER A 1 126 ? 12.461 10.587 -16.326 1.00 89.94 126 SER A N 1
ATOM 1033 C CA . SER A 1 126 ? 12.204 9.650 -15.223 1.00 89.94 126 SER A CA 1
ATOM 1034 C C . SER A 1 126 ? 10.817 9.005 -15.317 1.00 89.94 126 SER A C 1
ATOM 1036 O O . SER A 1 126 ? 10.674 7.813 -15.040 1.00 89.94 126 SER A O 1
ATOM 1038 N N . GLY A 1 127 ? 9.801 9.758 -15.752 1.00 89.94 127 GLY A N 1
ATOM 1039 C CA . GLY A 1 127 ? 8.459 9.242 -16.016 1.00 89.94 127 GLY A CA 1
ATOM 1040 C C . GLY A 1 127 ? 8.450 8.195 -17.127 1.00 89.94 127 GLY A C 1
ATOM 1041 O O . GLY A 1 127 ? 7.859 7.131 -16.952 1.00 89.94 127 GLY A O 1
ATOM 1042 N N . LEU A 1 128 ? 9.169 8.459 -18.219 1.00 90.75 128 LEU A N 1
ATOM 1043 C CA . LEU A 1 128 ? 9.294 7.545 -19.352 1.00 90.75 128 LEU A CA 1
ATOM 1044 C C . LEU A 1 128 ? 10.058 6.267 -18.973 1.00 90.75 128 LEU A C 1
ATOM 1046 O O . LEU A 1 128 ? 9.616 5.167 -19.288 1.00 90.75 128 LEU A O 1
ATOM 1050 N N . HIS A 1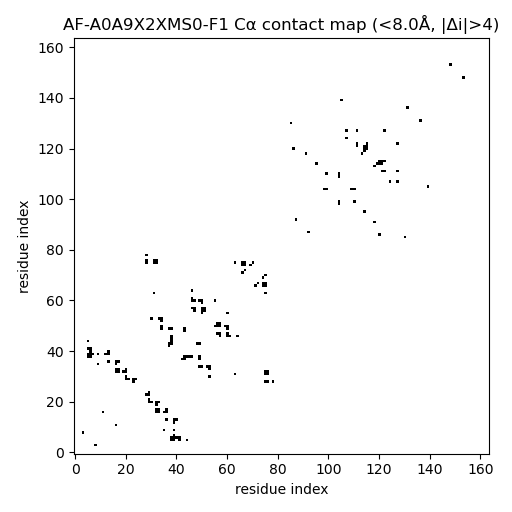 129 ? 11.131 6.377 -18.183 1.00 88.81 129 HIS A N 1
ATOM 1051 C CA . HIS A 1 129 ? 11.822 5.203 -17.640 1.00 88.81 129 HIS A CA 1
ATOM 1052 C C . HIS A 1 129 ? 10.900 4.327 -16.768 1.00 88.81 129 HIS A C 1
ATOM 1054 O O . HIS A 1 129 ? 10.885 3.102 -16.904 1.00 88.81 129 HIS A O 1
ATOM 1060 N N . ARG A 1 130 ? 10.090 4.931 -15.882 1.00 89.31 130 ARG A N 1
ATOM 1061 C CA . ARG A 1 130 ? 9.104 4.185 -15.073 1.00 89.31 130 ARG A CA 1
ATOM 1062 C C . ARG A 1 130 ? 8.014 3.551 -15.939 1.00 89.31 130 ARG A C 1
ATOM 1064 O O . ARG A 1 130 ? 7.598 2.432 -15.641 1.00 89.31 130 ARG A O 1
ATOM 1071 N N . LEU A 1 131 ? 7.571 4.245 -16.989 1.00 90.31 131 LEU A N 1
ATOM 1072 C CA . LEU A 1 131 ? 6.623 3.717 -17.969 1.00 90.31 131 LEU A CA 1
ATOM 1073 C C . LEU A 1 131 ? 7.193 2.464 -18.646 1.00 90.31 131 LEU A C 1
ATOM 1075 O O . LEU A 1 131 ? 6.552 1.418 -18.617 1.00 90.31 131 LEU A O 1
ATOM 1079 N N . PHE A 1 132 ? 8.428 2.523 -19.143 1.00 90.00 132 PHE A N 1
ATOM 1080 C CA . PHE A 1 132 ? 9.085 1.385 -19.794 1.00 90.00 132 PHE A CA 1
ATOM 1081 C C . PHE A 1 132 ? 9.307 0.211 -18.843 1.00 90.00 132 PHE A C 1
ATOM 1083 O O . PHE A 1 132 ? 9.045 -0.934 -19.211 1.00 90.00 132 PHE A O 1
ATOM 1090 N N . LYS A 1 133 ? 9.687 0.486 -17.587 1.00 87.75 133 LYS A N 1
ATOM 1091 C CA . LYS A 1 133 ? 9.779 -0.544 -16.542 1.00 87.75 133 LYS A CA 1
ATOM 1092 C C . LYS A 1 133 ? 8.431 -1.243 -16.324 1.00 87.75 133 LYS A C 1
ATOM 1094 O O . LYS A 1 133 ? 8.395 -2.465 -16.220 1.00 87.75 133 LYS A O 1
ATOM 1099 N N . ARG A 1 134 ? 7.322 -0.492 -16.294 1.00 87.19 134 ARG A N 1
ATOM 1100 C CA . ARG A 1 134 ? 5.959 -1.045 -16.166 1.00 87.19 134 ARG A CA 1
ATOM 1101 C C . ARG A 1 134 ? 5.548 -1.854 -17.400 1.00 87.19 134 ARG A C 1
ATOM 1103 O O . ARG A 1 134 ? 4.924 -2.898 -17.254 1.00 87.19 134 ARG A O 1
ATOM 1110 N N . MET A 1 135 ? 5.929 -1.398 -18.592 1.00 88.12 135 MET A N 1
ATOM 1111 C CA . MET A 1 135 ? 5.689 -2.090 -19.864 1.00 88.12 135 MET A CA 1
ATOM 1112 C C . MET A 1 135 ? 6.608 -3.303 -20.087 1.00 88.12 135 MET A C 1
ATOM 1114 O O . MET A 1 135 ? 6.405 -4.024 -21.060 1.00 88.12 135 MET A O 1
ATOM 1118 N N . LYS A 1 136 ? 7.588 -3.540 -19.199 1.00 87.75 136 LYS A N 1
ATOM 1119 C CA . LYS A 1 136 ? 8.621 -4.585 -19.311 1.00 87.75 136 LYS A CA 1
ATOM 1120 C C . LYS A 1 136 ? 9.467 -4.481 -20.593 1.00 87.75 136 LYS A C 1
ATOM 1122 O O . LYS A 1 136 ? 9.963 -5.490 -21.088 1.00 87.75 136 LYS A O 1
ATOM 1127 N N . VAL A 1 137 ? 9.665 -3.266 -21.110 1.00 86.44 137 VAL A N 1
ATOM 1128 C CA . VAL A 1 137 ? 10.544 -3.016 -22.265 1.00 86.44 137 VAL A CA 1
ATOM 1129 C C . VAL A 1 137 ? 11.997 -3.226 -21.838 1.00 86.44 137 VAL A C 1
ATOM 1131 O O . VAL A 1 137 ? 12.461 -2.615 -20.870 1.00 86.44 137 VAL A O 1
ATOM 1134 N N . LYS A 1 138 ? 12.718 -4.099 -22.547 1.00 81.94 138 LYS A N 1
ATOM 1135 C CA . LYS A 1 138 ? 14.149 -4.338 -22.322 1.00 81.94 138 LYS A CA 1
ATOM 1136 C C . LYS A 1 138 ? 14.979 -3.352 -23.136 1.00 81.94 138 LYS A C 1
ATOM 1138 O O . LYS A 1 138 ? 14.600 -2.964 -24.236 1.00 81.94 138 LYS A O 1
ATOM 1143 N N . LYS A 1 139 ? 16.129 -2.954 -22.594 1.00 81.00 139 LYS A N 1
ATOM 1144 C CA . LYS A 1 139 ? 17.100 -2.154 -23.343 1.00 81.00 139 LYS A CA 1
ATOM 1145 C C . LYS A 1 139 ? 17.710 -3.022 -24.446 1.00 81.00 139 LYS A C 1
ATOM 1147 O O . LYS A 1 139 ? 18.048 -4.175 -24.181 1.00 81.00 139 LYS A O 1
ATOM 1152 N N . LYS A 1 140 ? 17.907 -2.451 -25.635 1.00 76.19 140 LYS A N 1
ATOM 1153 C CA . LYS A 1 140 ? 18.732 -3.044 -26.695 1.00 76.19 140 LYS A CA 1
ATOM 1154 C C . LYS A 1 140 ? 20.209 -2.921 -26.292 1.00 76.19 140 LYS A C 1
ATOM 1156 O O . LYS A 1 140 ? 20.916 -2.026 -26.734 1.00 76.19 140 LYS A O 1
ATOM 1161 N N . THR A 1 141 ? 20.652 -3.745 -25.347 1.00 73.19 141 THR A N 1
ATOM 1162 C CA . THR A 1 141 ? 22.062 -3.816 -24.936 1.00 73.19 141 THR A CA 1
ATOM 1163 C C . THR A 1 141 ? 22.765 -4.919 -25.710 1.00 73.19 141 THR A C 1
ATOM 1165 O O . THR A 1 141 ? 22.230 -6.022 -25.815 1.00 73.19 141 THR A O 1
ATOM 1168 N N . GLY A 1 142 ? 23.971 -4.639 -26.211 1.00 76.25 142 GLY A N 1
ATOM 1169 C CA . GLY A 1 142 ? 24.826 -5.661 -26.812 1.00 76.25 142 GLY A CA 1
ATOM 1170 C C . GLY A 1 142 ? 25.166 -6.783 -25.826 1.00 76.25 142 GLY A C 1
ATOM 1171 O O . GLY A 1 142 ? 25.017 -6.637 -24.609 1.00 76.25 142 GLY A O 1
ATOM 1172 N N . ARG A 1 143 ? 25.638 -7.918 -26.354 1.00 76.06 143 ARG A N 1
ATOM 1173 C CA . ARG A 1 143 ? 26.117 -9.026 -25.520 1.00 76.06 143 ARG A CA 1
ATOM 1174 C C . ARG A 1 143 ? 27.273 -8.528 -24.638 1.00 76.06 143 ARG A C 1
ATOM 1176 O O . ARG A 1 143 ? 28.196 -7.921 -25.184 1.00 76.06 143 ARG A O 1
ATOM 1183 N N . PRO A 1 144 ? 27.262 -8.791 -23.317 1.00 77.31 144 PRO A N 1
ATOM 1184 C CA . PRO A 1 144 ? 28.385 -8.453 -22.454 1.00 77.31 144 PRO A CA 1
ATOM 1185 C C . PRO A 1 144 ? 29.687 -9.022 -23.024 1.00 77.31 144 PRO A C 1
ATOM 1187 O O . PRO A 1 144 ? 29.766 -10.211 -23.339 1.00 77.31 144 PRO A O 1
ATOM 1190 N N . SER A 1 145 ? 30.690 -8.165 -23.187 1.00 79.12 145 SER A N 1
ATOM 1191 C CA . SER A 1 145 ? 32.034 -8.562 -23.600 1.00 79.12 145 SER A CA 1
ATOM 1192 C C . SER A 1 145 ? 32.947 -8.541 -22.381 1.00 79.12 145 SER A C 1
ATOM 1194 O O . SER A 1 145 ? 32.862 -7.624 -21.566 1.00 79.12 145 SER A O 1
ATOM 1196 N N . ASN A 1 146 ? 33.814 -9.546 -22.250 1.00 83.62 146 ASN A N 1
ATOM 1197 C CA . ASN A 1 146 ? 34.825 -9.566 -21.195 1.00 83.62 146 ASN A CA 1
ATOM 1198 C C . ASN A 1 146 ? 35.776 -8.372 -21.382 1.00 83.62 146 ASN A C 1
ATOM 1200 O O . ASN A 1 146 ? 36.224 -8.118 -22.499 1.00 83.62 146 ASN A O 1
ATOM 1204 N N . TYR A 1 147 ? 36.094 -7.660 -20.300 1.00 79.50 147 TYR A N 1
ATOM 1205 C CA . TYR A 1 147 ? 37.011 -6.520 -20.327 1.00 79.50 147 TYR A CA 1
ATOM 1206 C C . TYR A 1 147 ? 38.439 -6.911 -20.744 1.00 79.50 147 TYR A C 1
ATOM 1208 O O . TYR A 1 147 ? 39.147 -6.101 -21.324 1.00 79.50 147 TYR A O 1
ATOM 1216 N N . ARG A 1 148 ? 38.850 -8.164 -20.488 1.00 83.62 148 ARG A N 1
ATOM 1217 C CA . ARG A 1 148 ? 40.152 -8.725 -20.903 1.00 83.62 148 ARG A CA 1
ATOM 1218 C C . ARG A 1 148 ? 40.163 -9.248 -22.335 1.00 83.62 148 ARG A C 1
ATOM 1220 O O . ARG A 1 148 ? 41.113 -9.913 -22.736 1.00 83.62 148 ARG A O 1
ATOM 1227 N N . LYS A 1 149 ? 39.079 -9.060 -23.085 1.00 78.50 149 LYS A N 1
ATOM 1228 C CA . LYS A 1 149 ? 39.000 -9.567 -24.449 1.00 78.50 149 LYS A CA 1
ATOM 1229 C C . LYS A 1 149 ? 40.034 -8.840 -25.303 1.00 78.50 149 LYS A C 1
ATOM 1231 O O . LYS A 1 149 ? 39.876 -7.658 -25.585 1.00 78.50 149 LYS A O 1
ATOM 1236 N N . ASP A 1 150 ? 41.057 -9.567 -25.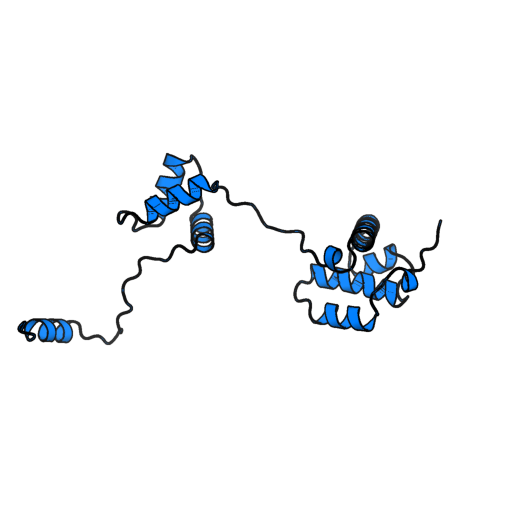735 1.00 82.81 150 ASP A N 1
ATOM 1237 C CA . ASP A 1 150 ? 42.019 -9.054 -26.698 1.00 82.81 150 ASP A CA 1
ATOM 1238 C C . ASP A 1 150 ? 41.335 -8.873 -28.062 1.00 82.81 150 ASP A C 1
ATOM 1240 O O . ASP A 1 150 ? 40.985 -9.835 -28.754 1.00 82.81 150 ASP A O 1
ATOM 1244 N N . GLU A 1 151 ? 41.106 -7.617 -28.443 1.00 79.94 151 GLU A N 1
ATOM 1245 C CA . GLU A 1 151 ? 40.507 -7.283 -29.731 1.00 79.94 151 GLU A CA 1
ATOM 1246 C C . GLU A 1 151 ? 41.407 -7.658 -30.911 1.00 79.94 151 GLU A C 1
ATOM 1248 O O . GLU A 1 151 ? 40.886 -7.981 -31.983 1.00 79.94 151 GLU A O 1
ATOM 1253 N N . LYS A 1 152 ? 42.738 -7.628 -30.738 1.00 79.12 152 LYS A N 1
ATOM 1254 C CA . LYS A 1 152 ? 43.691 -7.972 -31.800 1.00 79.12 152 LYS A CA 1
ATOM 1255 C C . LYS A 1 152 ? 43.698 -9.481 -32.028 1.00 79.12 152 LYS A C 1
ATOM 1257 O O . LYS A 1 152 ? 43.476 -9.908 -33.162 1.00 79.12 152 LYS A O 1
ATOM 1262 N N . GLY A 1 153 ? 43.816 -10.273 -30.963 1.00 80.75 153 GLY A N 1
ATOM 1263 C CA . GLY A 1 153 ? 43.702 -11.731 -31.008 1.00 80.75 153 GLY A CA 1
ATOM 1264 C C . GLY A 1 153 ? 42.354 -12.210 -31.550 1.00 80.75 153 GLY A C 1
ATOM 1265 O O . GLY A 1 153 ? 42.311 -13.076 -32.420 1.00 80.75 153 GLY A O 1
ATOM 1266 N N . ALA A 1 154 ? 41.240 -11.584 -31.149 1.00 80.88 154 ALA A N 1
ATOM 1267 C CA . ALA A 1 154 ? 39.916 -11.934 -31.671 1.00 80.88 154 ALA A CA 1
ATOM 1268 C C . ALA A 1 154 ? 39.763 -11.653 -33.180 1.00 80.88 154 ALA A C 1
ATOM 1270 O O . ALA A 1 154 ? 39.071 -12.397 -33.878 1.00 80.88 154 ALA A O 1
ATOM 1271 N N . LYS A 1 155 ? 40.381 -10.579 -33.695 1.00 82.31 155 LYS A N 1
ATOM 1272 C CA . LYS A 1 155 ? 40.390 -10.260 -35.134 1.00 82.31 155 LYS A CA 1
ATOM 1273 C C . LYS A 1 155 ? 41.293 -11.214 -35.919 1.00 82.31 155 LYS A C 1
ATOM 1275 O O . LYS A 1 155 ? 40.884 -11.651 -36.991 1.00 82.31 155 LYS A O 1
ATOM 1280 N N . ALA A 1 156 ? 42.471 -11.550 -35.388 1.00 82.62 156 ALA A N 1
ATOM 1281 C CA . ALA A 1 156 ? 43.387 -12.513 -36.000 1.00 82.62 156 ALA A CA 1
ATOM 1282 C C . ALA A 1 156 ? 42.751 -13.910 -36.088 1.00 82.62 156 ALA A C 1
ATOM 1284 O O . ALA A 1 156 ? 42.690 -14.482 -37.171 1.00 82.62 156 ALA A O 1
ATOM 1285 N N . PHE A 1 157 ? 42.154 -14.386 -34.990 1.00 78.62 157 PHE A N 1
ATOM 1286 C CA . PHE A 1 157 ? 41.447 -15.669 -34.930 1.00 78.62 157 PHE A CA 1
ATOM 1287 C C . PHE A 1 157 ? 40.264 -15.754 -35.909 1.00 78.62 157 PHE A C 1
ATOM 1289 O O . PHE A 1 157 ? 40.047 -16.774 -36.553 1.00 78.62 157 PHE A O 1
ATOM 1296 N N . LYS A 1 158 ? 39.495 -14.667 -36.073 1.00 79.12 158 LYS A N 1
ATOM 1297 C CA . LYS A 1 158 ? 38.412 -14.622 -37.071 1.00 79.12 158 LYS A CA 1
ATOM 1298 C C . LYS A 1 158 ? 38.912 -14.703 -38.513 1.00 79.12 158 LYS A C 1
ATOM 1300 O O . LYS A 1 158 ? 38.178 -15.206 -39.351 1.00 79.12 158 LYS A O 1
ATOM 1305 N N . LYS A 1 159 ? 40.104 -14.172 -38.807 1.00 80.56 159 LYS A N 1
ATOM 1306 C CA . LYS A 1 159 ? 40.713 -14.245 -40.143 1.00 80.56 159 LYS A CA 1
ATOM 1307 C C . LYS A 1 159 ? 41.342 -15.611 -40.424 1.00 80.56 159 LYS A C 1
ATOM 1309 O O . LYS A 1 159 ? 41.369 -16.003 -41.578 1.00 80.56 159 LYS A O 1
ATOM 1314 N N . SER A 1 160 ? 41.824 -16.315 -39.396 1.00 79.06 160 SER A N 1
ATOM 1315 C CA . SER A 1 160 ? 42.385 -17.668 -39.529 1.00 79.06 160 SER A CA 1
ATOM 1316 C C . SER A 1 160 ? 41.327 -18.774 -39.607 1.00 79.06 160 SER A C 1
ATOM 1318 O O . SER A 1 160 ? 41.665 -19.923 -39.861 1.00 79.06 160 SER A O 1
ATOM 1320 N N . LEU A 1 161 ? 40.056 -18.456 -39.350 1.00 72.94 161 LEU A N 1
ATOM 1321 C CA . LEU A 1 161 ? 38.928 -19.363 -39.552 1.00 72.94 161 LEU A CA 1
ATOM 1322 C C . LEU A 1 161 ? 38.538 -19.349 -41.037 1.00 72.94 161 LEU A C 1
ATOM 1324 O O . LEU A 1 161 ? 37.672 -18.576 -41.450 1.00 72.94 161 LEU A O 1
ATOM 1328 N N . GLU A 1 162 ? 39.182 -20.192 -41.841 1.00 66.81 162 GLU A N 1
ATOM 1329 C CA . GLU A 1 162 ? 38.651 -20.544 -43.159 1.00 66.81 162 GLU A CA 1
ATOM 1330 C C . GLU A 1 162 ? 37.302 -21.257 -42.972 1.00 66.81 162 GLU A C 1
ATOM 1332 O O . GLU A 1 162 ? 37.140 -22.131 -42.115 1.00 66.81 162 GLU A O 1
ATOM 1337 N N . ARG A 1 163 ? 36.291 -20.804 -43.718 1.00 62.16 163 ARG A N 1
ATOM 1338 C CA . ARG A 1 163 ? 34.972 -21.439 -43.752 1.00 62.16 163 ARG A CA 1
ATOM 1339 C C . ARG A 1 163 ? 35.119 -22.788 -44.455 1.00 62.16 163 ARG A C 1
ATOM 1341 O O . ARG A 1 163 ? 35.502 -22.798 -45.620 1.00 62.16 163 ARG A O 1
ATOM 1348 N N . TRP A 1 164 ? 34.806 -23.866 -43.743 1.00 51.53 164 TRP A N 1
ATOM 1349 C CA . TRP A 1 164 ? 34.525 -25.171 -44.339 1.00 51.53 164 TRP A C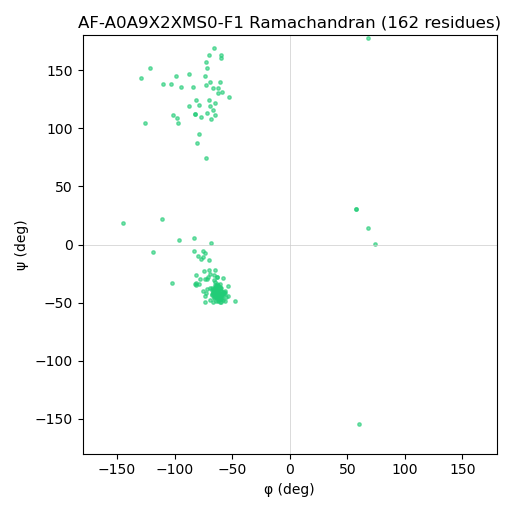A 1
ATOM 1350 C C . TRP A 1 164 ? 33.238 -25.112 -45.162 1.00 51.53 164 TRP A C 1
ATOM 1352 O O . TRP A 1 164 ? 32.302 -24.399 -44.719 1.00 51.53 164 TRP A O 1
#

InterPro domains:
  IPR009057 Homedomain-like superfamily [SSF46689] (30-134)
  IPR025959 Winged helix-turn helix domain [PF13592] (108-159)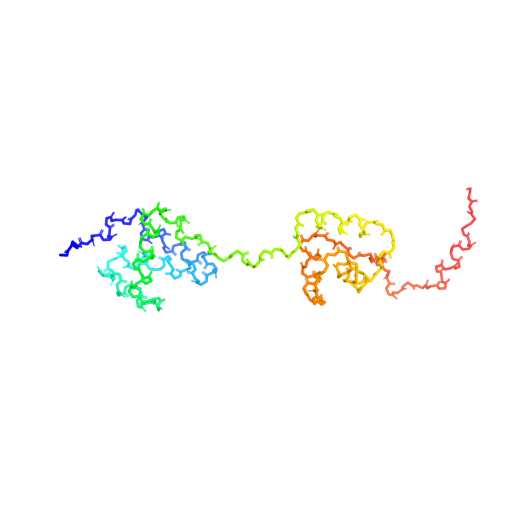

Secondary structure (DSSP, 8-state):
-----HHHH--S-HHHHHHHHHH---HHHHHHHHHHHHHHTSS-SSHHHHHHHTT--HHHHHHHHHHHHHHHHHHHH------PPPSS-HHHHHHHHHHHHSTT--SHHHHHHHHHHHH-----HHHHHHHHHHHTPPP-PPPPPPTT--HHHHHHHHHH----

Nearest PDB structures (foldseek):
  3iwf-assembly2_A  TM=4.116E-01 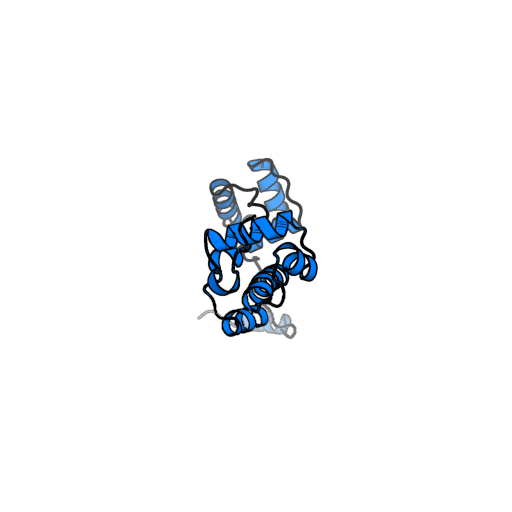 e=2.936E+00  Staphylococcus epidermidis ATCC 12228

Solvent-accessible surface area (backbone atoms only — not comparable to 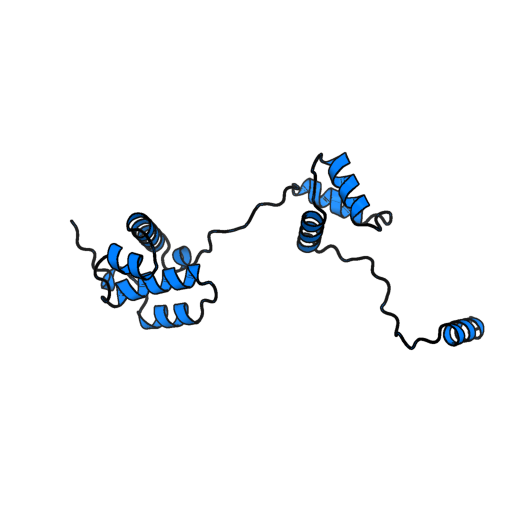full-atom values): 9950 Å² total; per-residue (Å²): 132,89,82,71,61,41,54,74,70,45,87,71,54,55,69,60,34,51,53,53,31,72,70,40,83,50,64,78,49,21,46,53,36,48,35,51,32,32,29,42,69,54,80,22,84,42,60,50,57,30,16,50,78,62,76,36,53,53,69,56,26,51,51,51,50,52,41,28,76,75,46,38,70,66,48,54,62,53,75,87,77,82,70,82,76,76,91,60,52,74,67,56,48,50,54,51,48,55,56,61,66,42,87,83,63,88,50,74,65,60,57,47,49,48,40,32,73,77,67,70,47,87,70,53,75,68,55,47,51,53,50,36,60,74,70,64,62,76,79,96,67,78,81,88,71,67,89,83,60,56,67,66,61,53,52,53,54,60,69,70,56,74,83,128

Organism: NCBI:txid2982496

Mean predicted aligned error: 10.37 Å

Sequence (164 aa):
MTVIDYHKAIREAEKTLLEREREQSKAFLRDRIRFLRLLKSGQCPALKQAGQLISLSLRSSQRLWKLYQQGGLAALLSYPYHGKPCRLSKEQTAQLKDYLSQDGVQFLHEAKAYIEQRFGLRYSRSGLHRLFKRMKVKKKTGRPSNYRKDEKGAKAFKKSLERW

Foldseek 3Di:
DDQDQLLVLAPDDLVVLVVVLVPDPDLQLSLLSQLSSCSNVVVDSDLQVSQVVSPHHSVVSVVSVVQCNVPNSVSSNDDPDPDDDDPDDPVSLVVLVVVVVPPPDQDLVVSQVCCCVVPVDHDDSVRSVVVCVVVVPDHPDDDDDDPPDDPVVVVVVVVPDDDD

Radius of gyration: 28.61 Å; Cα contacts (8 Å, |Δi|>4): 108; chains: 1; bounding box: 69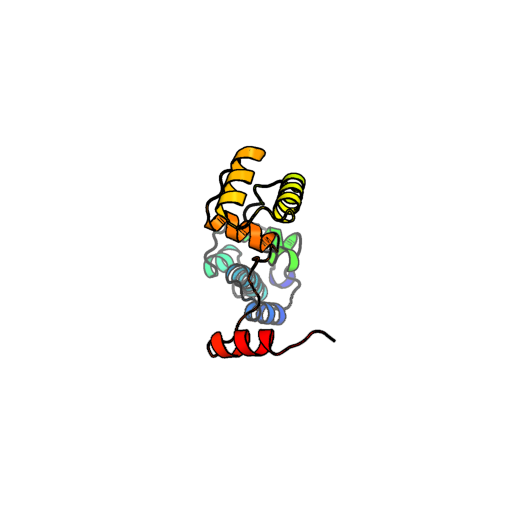×40×71 Å